Protein AF-A0A5R9AQL3-F1 (afdb_monomer)

Solvent-accessible surface area (backbone atoms only — not comparable to full-atom values): 7648 Å² total; per-residue (Å²): 126,89,60,62,64,60,49,48,30,64,49,62,71,49,54,71,70,57,49,51,52,51,54,52,50,54,51,48,53,53,38,52,72,68,20,62,39,74,51,92,80,66,82,86,56,95,85,63,90,56,64,41,73,41,62,67,42,30,52,50,52,72,67,32,62,68,58,50,52,51,51,49,52,48,46,52,51,33,50,50,52,41,49,56,56,46,71,68,41,84,74,66,64,52,58,68,53,41,49,50,48,46,52,50,30,52,51,43,39,63,61,73,46,39,64,58,54,50,48,56,37,44,78,69,60,52,55,87,75,72,78,130

Foldseek 3Di:
DVPLVVLLCVLQVHDPVVVVVVLLVLQLVLLQVLQWDQPPDDPCPPPDRPTDGPVQLSVLSSPDPVLSVVLVVLLVVLSVVLSVVQVPDVVHDDSVVSVVSNVVSSVCSCVVCVVVSVVVCVVVPSRVPDDD

Radius of gyration: 17.75 Å; Cα contacts (8 Å, |Δi|>4): 93; chains: 1; bounding box: 37×24×57 Å

Secondary structure (DSSP, 8-state):
-TTHHHHHHHHHT--HHHHHHHHHHHHHHHHHHTSEEE-TTS---TT---EEE-HHHHHHHHH-HHHHHHHHHHHHHHHHHHHHHHHH-SSPPPHHHHHHHHHHHHHHHHHHSHHHHHHHHHHTTS-S----

Nearest PDB structures (foldseek):
  2lig-assembly1_A  TM=2.243E-01  e=9.305E+00  Salmonella enterica subsp. enterica serovar Typhimurium

pLDDT: mean 78.84, std 12.94, range [44.41, 92.0]

Sequence (132 aa):
MHNKLDQIFRLLDCTADEMEEMVMRHYFDWCSGKCYTPATNKAIDCHALNLELNTQDLQSLMADRALFNYFLNQYLESMLDFLEDAVCMRPLPTTTEARLMYKNSINNVHRFYNTDLMTTARNKKINEHVKN

Structure (mmCIF, N/CA/C/O backbone):
data_AF-A0A5R9AQL3-F1
#
_entry.id   AF-A0A5R9AQL3-F1
#
loop_
_atom_site.group_PDB
_atom_site.id
_atom_site.type_symbol
_atom_site.label_atom_id
_atom_site.label_alt_id
_atom_site.label_comp_id
_atom_site.label_asym_id
_atom_site.label_entity_id
_atom_site.label_seq_id
_atom_site.pdbx_PDB_ins_code
_atom_site.Cartn_x
_atom_site.Cartn_y
_atom_site.Cartn_z
_atom_site.occupancy
_atom_site.B_iso_or_equiv
_atom_site.auth_seq_id
_atom_site.auth_comp_id
_atom_site.auth_asym_id
_atom_site.auth_atom_id
_atom_site.pdbx_PDB_model_num
ATOM 1 N N . MET A 1 1 ? -3.267 0.677 -21.878 1.00 46.12 1 MET A N 1
ATOM 2 C CA . MET A 1 1 ? -2.940 0.571 -20.434 1.00 46.12 1 MET A CA 1
ATOM 3 C C . MET A 1 1 ? -1.996 -0.590 -20.088 1.00 46.12 1 MET A C 1
ATOM 5 O O . MET A 1 1 ? -1.356 -0.510 -19.054 1.00 46.12 1 MET A O 1
ATOM 9 N N . HIS A 1 2 ? -1.823 -1.612 -20.941 1.00 49.94 2 HIS A N 1
ATOM 10 C CA . HIS A 1 2 ? -0.937 -2.778 -20.720 1.00 49.94 2 HIS A CA 1
ATOM 11 C C . HIS A 1 2 ? 0.589 -2.530 -20.868 1.00 49.94 2 HIS A C 1
ATOM 13 O O . HIS A 1 2 ? 1.324 -3.464 -21.120 1.00 49.94 2 HIS A O 1
ATOM 19 N N . ASN A 1 3 ? 1.099 -1.296 -20.754 1.00 68.38 3 ASN A N 1
ATOM 20 C CA . ASN A 1 3 ? 2.545 -1.030 -20.937 1.00 68.38 3 ASN A CA 1
ATOM 21 C C . ASN A 1 3 ? 3.248 -0.586 -19.638 1.00 68.38 3 ASN A C 1
ATOM 23 O O . ASN A 1 3 ? 4.430 -0.841 -19.458 1.00 68.38 3 ASN A O 1
ATOM 27 N N . LYS A 1 4 ? 2.532 0.045 -18.696 1.00 65.69 4 LYS A N 1
ATOM 28 C CA . LYS A 1 4 ? 3.147 0.561 -17.459 1.00 65.69 4 LYS A CA 1
ATOM 29 C C . LYS A 1 4 ? 3.428 -0.547 -16.428 1.00 65.69 4 LYS A C 1
ATOM 31 O O . LYS A 1 4 ? 4.512 -0.570 -15.866 1.00 65.69 4 LYS A O 1
ATOM 36 N N . LEU A 1 5 ? 2.506 -1.495 -16.233 1.00 66.56 5 LEU A N 1
ATOM 37 C CA . LEU A 1 5 ? 2.697 -2.626 -15.305 1.00 66.56 5 LEU A CA 1
ATOM 38 C C . LEU A 1 5 ? 3.861 -3.536 -15.721 1.00 66.56 5 LEU A C 1
ATOM 40 O O . LEU A 1 5 ? 4.716 -3.845 -14.901 1.00 66.56 5 LEU A O 1
ATOM 44 N N . ASP A 1 6 ? 3.969 -3.859 -17.009 1.00 73.88 6 ASP A N 1
ATOM 45 C CA . ASP A 1 6 ? 5.088 -4.651 -17.534 1.00 73.88 6 ASP A CA 1
ATOM 46 C C . ASP A 1 6 ? 6.443 -3.952 -17.344 1.00 73.88 6 ASP A C 1
ATOM 48 O O . ASP A 1 6 ? 7.462 -4.608 -17.133 1.00 73.88 6 ASP A O 1
ATOM 52 N N . GLN A 1 7 ? 6.474 -2.615 -17.394 1.00 75.19 7 GLN A N 1
ATOM 53 C CA . GLN A 1 7 ? 7.681 -1.844 -17.089 1.00 75.19 7 GLN A CA 1
ATOM 54 C C . GLN A 1 7 ? 8.037 -1.910 -15.602 1.00 75.19 7 GLN A C 1
ATOM 56 O O . GLN A 1 7 ? 9.217 -2.037 -15.290 1.00 75.19 7 GLN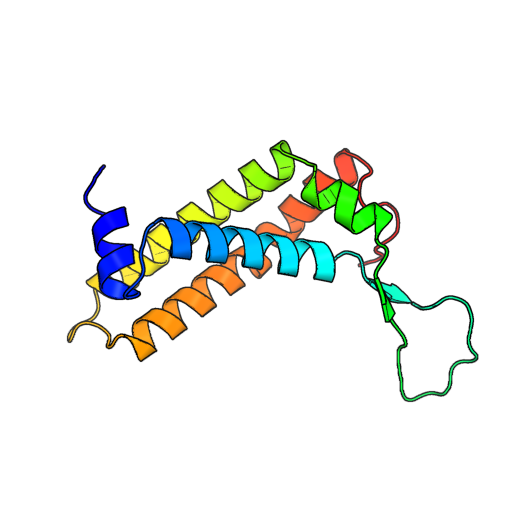 A O 1
ATOM 61 N N . ILE A 1 8 ? 7.049 -1.898 -14.699 1.00 72.88 8 ILE A N 1
ATOM 62 C CA . ILE A 1 8 ? 7.279 -2.101 -13.258 1.00 72.88 8 ILE A CA 1
ATOM 63 C C . ILE A 1 8 ? 7.912 -3.470 -13.025 1.00 72.88 8 ILE A C 1
ATOM 65 O O . ILE A 1 8 ? 8.955 -3.551 -12.383 1.00 72.88 8 ILE A O 1
ATOM 69 N N . PHE A 1 9 ? 7.317 -4.525 -13.585 1.00 81.06 9 PHE A N 1
ATOM 70 C CA . PHE A 1 9 ? 7.812 -5.896 -13.449 1.00 81.06 9 PHE A CA 1
ATOM 71 C C . PHE A 1 9 ? 9.251 -6.035 -13.944 1.00 81.06 9 PHE A C 1
ATO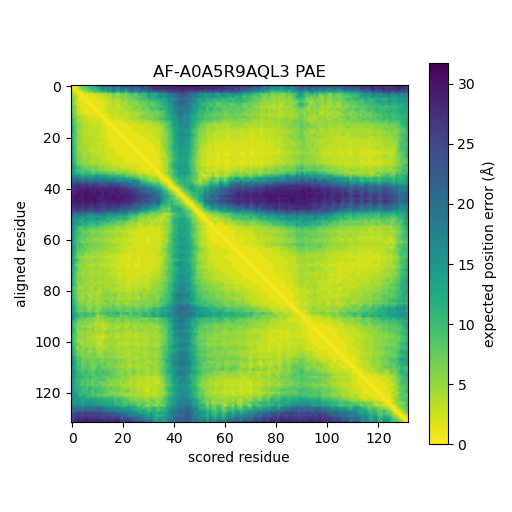M 73 O O . PHE A 1 9 ? 10.086 -6.635 -13.274 1.00 81.06 9 PHE A O 1
ATOM 80 N N . ARG A 1 10 ? 9.584 -5.402 -15.075 1.00 80.00 10 ARG A N 1
ATOM 81 C CA . ARG A 1 10 ? 10.954 -5.394 -15.611 1.00 80.00 10 ARG A CA 1
ATOM 82 C C . ARG A 1 10 ? 11.935 -4.580 -14.768 1.00 80.00 10 ARG A C 1
ATOM 84 O O . ARG A 1 10 ? 13.079 -4.993 -14.630 1.00 80.00 10 ARG A O 1
ATOM 91 N N . LEU A 1 11 ? 11.523 -3.425 -14.240 1.00 81.50 11 LEU A N 1
ATOM 92 C CA . LEU A 1 11 ? 12.391 -2.557 -13.432 1.00 81.50 11 LEU A CA 1
ATOM 93 C C . LEU A 1 11 ? 12.674 -3.152 -12.050 1.00 81.50 11 LEU A C 1
ATOM 95 O O . LEU A 1 11 ? 13.782 -3.017 -11.532 1.00 81.50 11 LEU A O 1
ATOM 99 N N . LEU A 1 12 ? 11.670 -3.796 -11.456 1.00 81.50 12 LEU A N 1
ATOM 100 C CA . LEU A 1 12 ? 11.773 -4.411 -10.135 1.00 81.50 12 LEU A CA 1
ATOM 101 C C . LEU A 1 12 ? 12.245 -5.861 -10.177 1.00 81.50 12 LEU A C 1
ATOM 103 O O . LEU A 1 12 ? 12.611 -6.385 -9.126 1.00 81.50 12 LEU A O 1
ATOM 107 N N . ASP A 1 13 ? 12.285 -6.464 -11.366 1.00 85.81 13 ASP A N 1
ATOM 108 C CA . ASP A 1 13 ? 12.585 -7.880 -11.573 1.00 85.81 13 ASP A CA 1
ATOM 109 C C . ASP A 1 13 ? 11.663 -8.757 -10.713 1.00 85.81 13 ASP A C 1
ATOM 111 O O . ASP A 1 13 ? 12.101 -9.443 -9.789 1.00 85.81 13 ASP A O 1
ATOM 115 N N . CYS A 1 14 ? 10.353 -8.621 -10.947 1.00 83.06 14 CYS A N 1
ATOM 116 C CA . CYS A 1 14 ? 9.315 -9.362 -10.235 1.00 83.06 14 CYS A CA 1
ATOM 117 C C . CYS A 1 14 ? 8.133 -9.736 -11.138 1.00 83.06 14 CYS A C 1
ATOM 119 O O . CYS A 1 14 ? 7.877 -9.124 -12.176 1.00 83.06 14 CYS A O 1
ATOM 121 N N . THR A 1 15 ? 7.402 -10.759 -10.719 1.00 87.75 15 THR A N 1
ATOM 122 C CA . THR A 1 15 ? 6.174 -11.265 -11.332 1.00 87.75 15 THR A CA 1
ATOM 123 C C . THR A 1 15 ? 4.931 -10.557 -10.782 1.00 87.75 15 THR A C 1
ATOM 125 O O . THR A 1 15 ? 4.988 -9.806 -9.806 1.00 87.75 15 THR A O 1
ATOM 128 N N . ALA A 1 16 ? 3.777 -10.807 -11.408 1.00 83.56 16 ALA A N 1
ATOM 129 C CA . ALA A 1 16 ? 2.495 -10.293 -10.928 1.00 83.56 16 ALA A CA 1
ATOM 130 C C . ALA A 1 16 ? 2.140 -10.830 -9.528 1.00 83.56 16 ALA A C 1
ATOM 132 O O . ALA A 1 16 ? 1.726 -10.047 -8.676 1.00 83.56 16 ALA A O 1
ATOM 133 N N . ASP A 1 17 ? 2.369 -12.122 -9.278 1.00 87.69 17 ASP A N 1
ATOM 134 C CA . ASP A 1 17 ? 2.094 -12.760 -7.984 1.00 87.69 17 ASP A CA 1
ATOM 135 C C . ASP A 1 17 ? 2.994 -12.183 -6.880 1.00 87.69 17 ASP A C 1
ATOM 137 O O . ASP A 1 17 ? 2.527 -11.852 -5.791 1.00 87.69 17 ASP A O 1
ATOM 141 N N . GLU A 1 18 ? 4.282 -11.975 -7.175 1.00 88.31 18 GLU A N 1
ATOM 142 C CA . GLU A 1 18 ? 5.218 -11.339 -6.237 1.00 88.31 18 GLU A CA 1
ATOM 143 C C . GLU A 1 18 ? 4.828 -9.887 -5.936 1.00 88.31 18 GLU A C 1
ATOM 145 O O . GLU A 1 18 ? 4.961 -9.429 -4.801 1.00 88.31 18 GLU A O 1
ATOM 150 N N . MET A 1 19 ? 4.317 -9.155 -6.930 1.00 84.88 19 MET A N 1
ATOM 151 C CA . MET A 1 19 ? 3.803 -7.803 -6.716 1.00 84.88 19 MET A CA 1
ATOM 152 C C . MET A 1 19 ? 2.568 -7.809 -5.811 1.00 84.88 19 MET A C 1
ATOM 154 O O . MET A 1 19 ? 2.473 -6.977 -4.909 1.00 84.88 19 MET A O 1
ATOM 158 N N . GLU A 1 20 ? 1.632 -8.735 -6.023 1.00 87.56 20 GLU A N 1
ATOM 159 C CA . GLU A 1 20 ? 0.461 -8.880 -5.156 1.00 87.56 20 GLU A CA 1
ATOM 160 C C . GLU A 1 20 ? 0.882 -9.176 -3.711 1.00 87.56 20 GLU A C 1
ATOM 162 O O . GLU A 1 20 ? 0.414 -8.514 -2.779 1.00 87.56 20 GLU A O 1
ATOM 167 N N . GLU A 1 21 ? 1.832 -10.094 -3.518 1.00 90.31 21 GLU A N 1
ATOM 168 C CA . GLU A 1 21 ? 2.378 -10.404 -2.198 1.00 90.31 21 GLU A CA 1
ATOM 169 C C . GLU A 1 21 ? 3.026 -9.172 -1.544 1.00 90.31 21 GLU A C 1
ATOM 171 O O . GLU A 1 21 ? 2.816 -8.907 -0.357 1.00 90.31 21 GLU A O 1
ATOM 176 N N . MET A 1 22 ? 3.778 -8.380 -2.313 1.00 87.81 22 MET A N 1
ATOM 177 C CA . MET A 1 22 ? 4.401 -7.147 -1.828 1.00 87.81 22 MET A CA 1
ATOM 178 C C . MET A 1 22 ? 3.364 -6.111 -1.385 1.00 87.81 22 MET A C 1
ATOM 180 O O . MET A 1 22 ? 3.484 -5.564 -0.286 1.00 87.81 22 MET A O 1
ATOM 184 N N . VAL A 1 23 ? 2.325 -5.871 -2.190 1.00 89.69 23 VAL A N 1
ATOM 185 C CA . VAL A 1 23 ? 1.225 -4.951 -1.851 1.00 89.69 23 VAL A CA 1
ATOM 186 C C . VAL A 1 23 ? 0.549 -5.387 -0.552 1.00 89.69 23 VAL A C 1
ATOM 188 O O . VAL A 1 23 ? 0.357 -4.574 0.355 1.00 89.69 23 VAL A O 1
ATOM 191 N N . MET A 1 24 ? 0.226 -6.678 -0.436 1.00 91.44 24 MET A N 1
ATOM 192 C CA . MET A 1 24 ? -0.416 -7.238 0.753 1.00 91.44 24 MET A CA 1
ATOM 193 C C . MET A 1 24 ? 0.472 -7.132 1.992 1.00 91.44 24 MET A C 1
ATOM 195 O O . MET A 1 24 ? -0.015 -6.788 3.070 1.00 91.44 24 MET A O 1
ATOM 199 N N . ARG A 1 25 ? 1.780 -7.364 1.848 1.00 91.56 25 ARG A N 1
ATOM 200 C CA . ARG A 1 25 ? 2.746 -7.205 2.940 1.00 91.56 25 ARG A CA 1
ATOM 201 C C . ARG A 1 25 ? 2.824 -5.757 3.413 1.00 91.56 25 ARG A C 1
ATOM 203 O O . ARG A 1 25 ? 2.774 -5.512 4.611 1.00 91.56 25 ARG A O 1
ATOM 210 N N . HIS A 1 26 ? 2.864 -4.796 2.493 1.00 90.31 26 HIS A N 1
ATOM 211 C CA . HIS A 1 26 ? 2.856 -3.376 2.846 1.00 90.31 26 HIS A CA 1
ATOM 212 C C . HIS A 1 26 ? 1.559 -2.957 3.544 1.00 90.31 26 HIS A C 1
ATOM 214 O O . HIS A 1 26 ? 1.607 -2.216 4.528 1.00 90.31 26 HIS A O 1
ATOM 220 N N . TYR A 1 27 ? 0.414 -3.477 3.097 1.00 92.00 27 TYR A N 1
ATOM 221 C CA . TYR A 1 27 ? -0.857 -3.240 3.775 1.00 92.00 27 TYR A CA 1
ATOM 222 C C . TYR A 1 27 ? -0.870 -3.823 5.194 1.00 92.00 27 TYR A C 1
ATOM 224 O O . TYR A 1 27 ? -1.285 -3.148 6.139 1.00 92.00 27 TYR A O 1
ATOM 232 N N . PHE A 1 28 ? -0.361 -5.045 5.366 1.00 91.12 28 PHE A N 1
ATOM 233 C CA . PHE A 1 28 ? -0.228 -5.684 6.673 1.00 91.12 28 PHE A CA 1
ATOM 234 C C . PHE A 1 28 ? 0.708 -4.908 7.609 1.00 91.12 28 PHE A C 1
ATOM 236 O O . PHE A 1 28 ? 0.370 -4.675 8.771 1.00 91.12 28 PHE A O 1
ATOM 243 N N . ASP A 1 29 ? 1.864 -4.467 7.114 1.00 88.81 29 ASP A N 1
ATOM 244 C CA . ASP A 1 29 ? 2.826 -3.672 7.882 1.00 88.81 29 ASP A CA 1
ATOM 245 C C . ASP A 1 29 ? 2.205 -2.345 8.333 1.00 88.81 29 ASP A C 1
ATOM 247 O O . ASP A 1 29 ? 2.359 -1.935 9.486 1.00 88.81 29 ASP A O 1
ATOM 251 N N . TRP A 1 30 ? 1.440 -1.692 7.450 1.00 87.81 30 TRP A N 1
ATOM 25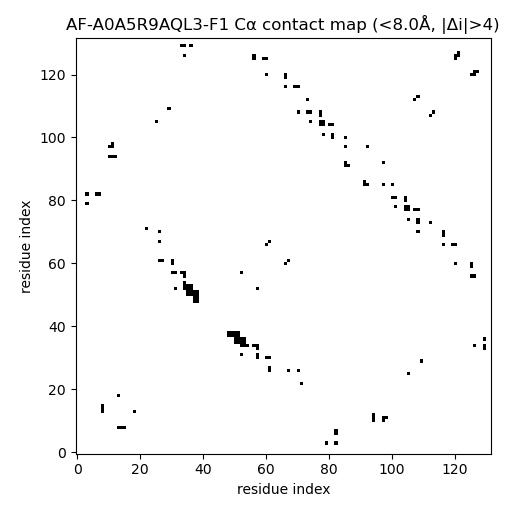2 C CA . TRP A 1 30 ? 0.694 -0.495 7.816 1.00 87.81 30 TRP A CA 1
ATOM 253 C C . TRP A 1 30 ? -0.345 -0.800 8.901 1.00 87.81 30 TRP A C 1
ATOM 255 O O . TRP A 1 30 ? -0.332 -0.136 9.937 1.00 87.81 30 TRP A O 1
ATOM 265 N N . CYS A 1 31 ? -1.192 -1.821 8.715 1.00 88.12 31 CYS A N 1
ATOM 266 C CA . CYS A 1 31 ? -2.229 -2.190 9.684 1.00 88.12 31 CYS A CA 1
ATOM 267 C C . CYS A 1 31 ? -1.627 -2.538 11.051 1.00 88.12 31 CYS A C 1
ATOM 269 O O . CYS A 1 31 ? -2.051 -1.998 12.070 1.00 88.12 31 CYS A O 1
ATOM 271 N N . SER A 1 32 ? -0.602 -3.392 11.081 1.00 85.81 32 SER A N 1
ATOM 272 C CA . SER A 1 32 ? 0.064 -3.811 12.318 1.00 85.81 32 SER A CA 1
ATOM 273 C C . SER A 1 32 ? 0.695 -2.628 13.052 1.00 85.81 32 SER A C 1
ATOM 275 O O . SER A 1 32 ? 0.501 -2.487 14.258 1.00 85.81 32 SER A O 1
ATOM 277 N N . GLY A 1 33 ? 1.332 -1.702 12.327 1.00 83.56 33 GLY A N 1
ATOM 278 C CA . GLY A 1 33 ? 1.859 -0.452 12.874 1.00 83.56 33 GLY A CA 1
ATOM 279 C C . GLY A 1 33 ? 0.808 0.446 13.539 1.00 83.56 33 GLY A C 1
ATOM 280 O O . GLY A 1 33 ? 1.169 1.296 14.353 1.00 83.56 33 GLY A O 1
ATOM 281 N N . LYS A 1 34 ? -0.485 0.267 13.231 1.00 81.69 34 LYS A N 1
ATOM 282 C CA . LYS A 1 34 ? -1.607 1.005 13.841 1.00 81.69 34 LYS A CA 1
ATOM 283 C C . LYS A 1 34 ? -2.325 0.239 14.947 1.00 81.69 34 LYS A C 1
ATOM 285 O O . LYS A 1 34 ? -3.290 0.765 15.486 1.00 81.69 34 LYS A O 1
ATOM 290 N N . CYS A 1 35 ? -1.884 -0.963 15.290 1.00 79.69 35 CYS A N 1
ATOM 291 C CA . CYS A 1 35 ? -2.541 -1.799 16.296 1.00 79.69 35 CYS A CA 1
ATOM 292 C C . CYS A 1 35 ? -1.671 -2.032 17.533 1.00 79.69 35 CYS A C 1
ATOM 294 O O . CYS A 1 35 ? -2.022 -2.851 18.375 1.00 79.69 35 CYS A O 1
ATOM 296 N N . TYR A 1 36 ? -0.542 -1.333 17.663 1.00 75.81 36 TYR A N 1
ATOM 297 C CA . TYR A 1 36 ? 0.279 -1.410 18.865 1.00 75.81 36 TYR A CA 1
ATOM 298 C C . TYR A 1 36 ? -0.308 -0.552 19.982 1.00 75.81 36 TYR A C 1
ATOM 300 O O . TYR A 1 36 ? -0.472 0.660 19.840 1.00 75.81 36 TYR A O 1
ATOM 308 N N . THR A 1 37 ? -0.569 -1.187 21.120 1.00 65.31 37 THR A N 1
ATOM 309 C CA . THR A 1 37 ? -0.983 -0.523 22.358 1.00 65.31 37 THR A CA 1
ATOM 310 C C . THR A 1 37 ? 0.072 -0.731 23.445 1.00 65.31 37 THR A C 1
ATOM 312 O O . THR A 1 37 ? 0.721 -1.780 23.460 1.00 65.31 37 THR A O 1
ATOM 315 N N . PRO A 1 38 ? 0.266 0.225 24.374 1.00 60.59 38 PRO A N 1
ATOM 316 C CA . PRO A 1 38 ? 1.089 -0.008 25.557 1.00 60.59 38 PRO A CA 1
ATOM 317 C C . PRO A 1 38 ? 0.553 -1.217 26.327 1.00 60.59 38 PRO A C 1
ATOM 319 O O . PRO A 1 38 ? -0.636 -1.250 26.641 1.00 60.59 38 PRO A O 1
ATOM 322 N N . ALA A 1 39 ? 1.410 -2.190 26.644 1.00 59.16 39 ALA A N 1
ATOM 323 C CA . ALA A 1 39 ? 1.032 -3.318 27.486 1.00 59.16 39 ALA A CA 1
ATOM 324 C C . ALA A 1 39 ? 0.578 -2.770 28.846 1.00 59.16 39 ALA A C 1
ATOM 326 O O . ALA A 1 39 ? 1.385 -2.274 29.634 1.00 59.16 39 ALA A O 1
ATOM 327 N N . THR A 1 40 ? -0.723 -2.816 29.131 1.00 55.84 40 THR A N 1
ATOM 328 C CA . THR A 1 40 ? -1.341 -2.117 30.269 1.00 55.84 40 THR A CA 1
ATOM 329 C C . THR A 1 40 ? -0.960 -2.673 31.646 1.00 55.84 40 THR A C 1
ATOM 331 O O . THR A 1 40 ? -1.567 -2.272 32.631 1.00 55.84 40 THR A O 1
ATOM 334 N N . ASN A 1 41 ? 0.010 -3.590 31.767 1.00 48.66 41 ASN A N 1
ATOM 335 C CA . ASN A 1 41 ? 0.122 -4.412 32.974 1.00 48.66 41 ASN A CA 1
ATOM 336 C C . ASN A 1 41 ? 1.519 -4.825 33.458 1.00 48.66 41 ASN A C 1
ATOM 338 O O . ASN A 1 41 ? 1.623 -5.823 34.170 1.00 48.66 41 ASN A O 1
ATOM 342 N N . LYS A 1 42 ? 2.594 -4.076 33.182 1.00 47.03 42 LYS A N 1
ATOM 343 C CA . LYS A 1 42 ? 3.844 -4.236 33.955 1.00 47.03 42 LYS A CA 1
ATOM 344 C C . LYS A 1 42 ? 4.467 -2.882 34.261 1.00 47.03 42 LYS A C 1
ATOM 346 O O . LYS A 1 42 ? 4.532 -2.023 33.390 1.00 47.03 42 LYS A O 1
ATOM 351 N N . ALA A 1 43 ? 4.851 -2.710 35.526 1.00 46.19 43 ALA A N 1
ATOM 352 C CA . ALA A 1 43 ? 5.498 -1.524 36.068 1.00 46.19 43 ALA A CA 1
ATOM 353 C C . ALA A 1 43 ? 6.516 -0.948 35.077 1.00 46.19 43 ALA A C 1
ATOM 355 O O . ALA A 1 43 ? 7.282 -1.694 34.469 1.00 46.19 43 ALA A O 1
ATOM 356 N N . ILE A 1 44 ? 6.464 0.373 34.915 1.00 48.31 44 ILE A N 1
ATOM 357 C CA . ILE A 1 44 ? 7.321 1.162 34.035 1.00 48.31 44 ILE A CA 1
ATOM 358 C C . ILE A 1 44 ? 8.763 0.994 34.518 1.00 48.31 44 ILE A C 1
ATOM 360 O O . ILE A 1 44 ? 9.241 1.755 35.356 1.00 48.31 44 ILE A O 1
ATOM 364 N N . ASP A 1 45 ? 9.438 -0.029 34.006 1.00 46.06 45 ASP A N 1
ATOM 365 C CA . ASP A 1 45 ? 10.888 -0.078 33.971 1.00 46.06 45 ASP A CA 1
ATOM 366 C C . ASP A 1 45 ? 11.293 0.806 32.789 1.00 46.06 45 ASP A C 1
ATOM 368 O O . ASP A 1 45 ? 10.899 0.581 31.641 1.00 46.06 45 ASP A O 1
ATOM 372 N N . CYS A 1 46 ? 11.982 1.898 33.096 1.00 47.59 46 CYS A N 1
ATOM 373 C CA . CYS A 1 46 ? 12.113 3.124 32.304 1.00 47.59 46 CYS A CA 1
ATOM 374 C C . CYS A 1 46 ? 12.851 3.000 30.952 1.00 47.59 46 CYS A C 1
ATOM 376 O O . CYS A 1 46 ? 13.200 4.019 30.353 1.00 47.59 46 CYS A O 1
ATOM 378 N N . HIS A 1 47 ? 13.054 1.788 30.429 1.00 50.91 47 HIS A N 1
ATOM 379 C CA . HIS A 1 47 ? 13.861 1.545 29.231 1.00 50.91 47 HIS A CA 1
ATOM 380 C C . HIS A 1 47 ? 13.244 0.609 28.177 1.00 50.91 47 HIS A C 1
ATOM 382 O O . HIS A 1 47 ? 13.836 0.462 27.109 1.00 50.91 47 HIS A O 1
ATOM 388 N N . ALA A 1 48 ? 12.052 0.038 28.391 1.00 49.62 48 ALA A N 1
ATOM 389 C CA . ALA A 1 48 ? 11.381 -0.771 27.368 1.00 49.62 48 ALA A CA 1
ATOM 390 C C . ALA A 1 48 ? 9.865 -0.526 27.347 1.00 49.62 48 ALA A C 1
ATOM 392 O O . ALA A 1 48 ? 9.125 -0.994 28.212 1.00 49.62 48 ALA A O 1
ATOM 393 N N . LEU A 1 49 ? 9.388 0.193 26.326 1.00 57.12 49 LEU A N 1
ATOM 394 C CA . LEU A 1 49 ? 7.970 0.209 25.968 1.00 57.12 49 LEU A CA 1
ATOM 395 C C . LEU A 1 49 ? 7.602 -1.191 25.460 1.00 57.12 49 LEU A C 1
ATOM 397 O O . LEU A 1 49 ? 7.817 -1.509 24.293 1.00 57.12 49 LEU A O 1
ATOM 401 N N . ASN A 1 50 ? 7.071 -2.037 26.341 1.00 60.84 50 ASN A N 1
ATOM 402 C CA . ASN A 1 50 ? 6.423 -3.275 25.923 1.00 60.84 50 ASN A CA 1
ATOM 403 C C . ASN A 1 50 ? 5.132 -2.892 25.194 1.00 60.84 50 ASN A C 1
ATOM 405 O O . ASN A 1 50 ? 4.159 -2.466 25.818 1.00 60.84 50 ASN A O 1
ATOM 409 N N . LEU A 1 51 ? 5.159 -2.974 23.867 1.00 66.94 51 LEU A N 1
ATOM 410 C CA . LEU A 1 51 ? 3.993 -2.782 23.017 1.00 66.94 51 LEU A CA 1
ATOM 411 C C . LEU A 1 51 ? 3.407 -4.152 22.691 1.00 66.94 51 LEU A C 1
ATOM 413 O O . LEU A 1 51 ? 4.122 -5.048 22.246 1.00 66.94 51 LEU A O 1
ATOM 417 N N . GLU A 1 52 ? 2.106 -4.303 22.900 1.00 71.94 52 GLU A N 1
ATOM 418 C CA . GLU A 1 52 ? 1.362 -5.490 22.492 1.00 71.94 52 GLU A CA 1
ATOM 419 C C . GLU A 1 52 ? 0.516 -5.155 21.264 1.00 71.94 52 GLU A C 1
ATOM 421 O O . GLU A 1 52 ? -0.067 -4.071 21.163 1.00 71.94 52 GLU A O 1
ATOM 426 N N . LEU A 1 53 ? 0.486 -6.083 20.309 1.00 74.25 53 LEU A N 1
ATOM 427 C CA . LEU A 1 53 ? -0.325 -5.976 19.105 1.00 74.25 53 LEU A CA 1
ATOM 428 C C . LEU A 1 53 ? -1.772 -6.358 19.438 1.00 74.25 53 LEU A C 1
ATOM 430 O O . LEU A 1 53 ? -2.044 -7.510 19.777 1.00 74.25 53 LEU A O 1
ATOM 434 N N . ASN A 1 54 ? -2.705 -5.419 19.295 1.00 81.81 54 ASN A N 1
ATOM 435 C CA . ASN A 1 54 ? -4.130 -5.704 19.384 1.00 81.81 54 ASN A CA 1
ATOM 436 C C . ASN A 1 54 ? -4.580 -6.474 18.132 1.00 81.81 54 ASN A C 1
ATOM 438 O O . ASN A 1 54 ? -4.795 -5.908 17.057 1.00 81.81 54 ASN A O 1
ATOM 442 N N . THR A 1 55 ? -4.715 -7.791 18.274 1.00 80.94 55 THR A N 1
ATOM 443 C CA . THR A 1 55 ? -5.071 -8.697 17.176 1.00 80.94 55 THR A CA 1
ATOM 444 C C . THR A 1 55 ? -6.482 -8.466 16.644 1.00 80.94 55 THR A C 1
ATOM 446 O O . THR A 1 55 ? -6.711 -8.683 15.456 1.00 80.94 55 THR A O 1
ATOM 449 N N . GLN A 1 56 ? -7.412 -7.987 17.475 1.00 82.94 56 GLN A N 1
ATOM 450 C CA . GLN A 1 56 ? -8.782 -7.693 17.054 1.00 82.94 56 GLN A CA 1
ATOM 451 C C . GLN A 1 56 ? -8.838 -6.454 16.151 1.00 82.94 56 GLN A C 1
ATOM 453 O O . GLN A 1 56 ? -9.497 -6.482 15.107 1.00 82.94 56 GLN A O 1
ATOM 458 N N . ASP A 1 57 ? -8.106 -5.396 16.505 1.00 81.88 57 ASP A N 1
ATOM 459 C CA . ASP A 1 57 ? -8.012 -4.188 15.675 1.00 81.88 57 ASP A CA 1
ATOM 460 C C . ASP A 1 57 ? -7.301 -4.502 14.355 1.00 81.88 57 ASP A C 1
ATOM 462 O O . ASP A 1 57 ? -7.749 -4.074 13.290 1.00 81.88 57 ASP A O 1
ATOM 466 N N . LEU A 1 58 ? -6.242 -5.322 14.400 1.00 86.75 58 LEU A N 1
ATOM 467 C CA . LEU A 1 58 ? -5.519 -5.749 13.203 1.00 86.75 58 LEU A CA 1
ATOM 468 C C . LEU A 1 58 ? -6.426 -6.530 12.250 1.00 86.75 58 LEU A C 1
ATOM 470 O O . LEU A 1 58 ? -6.465 -6.231 11.058 1.00 86.75 58 LEU A O 1
ATOM 474 N N . GLN A 1 59 ? -7.177 -7.508 12.763 1.00 87.00 59 GLN A N 1
ATOM 475 C CA . GLN A 1 59 ? -8.140 -8.265 11.960 1.00 87.00 59 GLN A CA 1
ATOM 476 C C . GLN A 1 59 ? -9.210 -7.351 11.357 1.00 87.00 59 GLN A C 1
ATOM 478 O O . GLN A 1 59 ? -9.566 -7.516 10.192 1.00 87.00 59 GLN A O 1
ATOM 483 N N . SER A 1 60 ? -9.682 -6.363 12.119 1.00 87.56 60 SER A N 1
ATOM 484 C CA . SER A 1 60 ? -10.710 -5.422 11.668 1.00 87.56 60 SER A CA 1
ATOM 485 C C . SER A 1 60 ? -10.202 -4.487 10.564 1.00 87.56 60 SER A C 1
ATOM 487 O O . SER A 1 60 ? -10.906 -4.280 9.577 1.00 87.56 60 SER A O 1
ATOM 489 N N . LEU A 1 61 ? -8.970 -3.972 10.673 1.00 88.31 61 LEU A N 1
ATOM 490 C CA . LEU A 1 61 ? -8.326 -3.200 9.603 1.00 88.31 61 LEU A CA 1
ATOM 491 C C . LEU A 1 61 ? -8.097 -4.064 8.356 1.00 88.31 61 LEU A C 1
ATOM 493 O O . LEU A 1 61 ? -8.467 -3.669 7.251 1.00 88.31 61 LEU A O 1
ATOM 497 N N . MET A 1 62 ? -7.541 -5.265 8.530 1.00 89.81 62 MET A N 1
ATOM 498 C CA . MET A 1 62 ? -7.247 -6.185 7.427 1.00 89.81 62 MET A CA 1
ATOM 499 C C . MET A 1 62 ? -8.506 -6.619 6.664 1.00 89.81 62 MET A C 1
ATOM 501 O O . MET A 1 62 ? -8.458 -6.791 5.449 1.00 89.81 62 MET A O 1
ATOM 505 N N . ALA A 1 63 ? -9.635 -6.779 7.360 1.00 90.00 63 ALA A N 1
ATOM 506 C CA . ALA A 1 63 ? -10.905 -7.186 6.763 1.00 90.00 63 ALA A CA 1
ATOM 507 C C . ALA A 1 63 ? -11.676 -6.033 6.088 1.00 90.00 63 ALA A C 1
ATOM 509 O O . ALA A 1 63 ? -12.640 -6.288 5.357 1.00 90.00 63 ALA A O 1
ATOM 510 N N . ASP A 1 64 ? -11.292 -4.768 6.300 1.00 90.50 64 ASP A N 1
ATOM 511 C CA . ASP A 1 64 ? -12.003 -3.636 5.706 1.00 90.50 64 ASP A CA 1
ATOM 512 C C . ASP A 1 64 ? -11.628 -3.435 4.232 1.00 90.50 64 ASP A C 1
ATOM 514 O O . ASP A 1 64 ? -10.636 -2.799 3.871 1.00 90.50 64 ASP A O 1
ATOM 518 N N . ARG A 1 65 ? -12.507 -3.922 3.352 1.00 89.94 65 ARG A N 1
ATOM 519 C CA . ARG A 1 65 ? -12.338 -3.818 1.899 1.00 89.94 65 ARG A CA 1
ATOM 520 C C . ARG A 1 65 ? -12.277 -2.380 1.383 1.00 89.94 65 ARG A C 1
ATOM 522 O O . ARG A 1 65 ? -11.579 -2.115 0.411 1.00 89.94 65 ARG A O 1
ATOM 529 N N . ALA A 1 66 ? -13.030 -1.453 1.969 1.00 87.44 66 ALA A N 1
ATOM 530 C CA . ALA A 1 66 ? -13.042 -0.072 1.486 1.00 87.44 66 ALA A CA 1
ATOM 531 C C . ALA A 1 66 ? -11.756 0.667 1.884 1.00 87.44 66 ALA A C 1
ATOM 533 O O . ALA A 1 66 ? -11.249 1.460 1.094 1.00 87.44 66 ALA A O 1
ATOM 534 N N . LEU A 1 67 ? -11.213 0.369 3.065 1.00 88.94 67 LEU A N 1
ATOM 535 C CA . LEU A 1 67 ? -9.918 0.863 3.515 1.00 88.94 67 LEU A CA 1
ATOM 536 C C . LEU A 1 67 ? -8.787 0.287 2.657 1.00 88.94 67 LEU A C 1
ATOM 538 O O . LEU A 1 67 ? -7.956 1.049 2.168 1.00 88.94 67 LEU A O 1
ATOM 542 N N . PHE A 1 68 ? -8.815 -1.023 2.389 1.00 91.12 68 PHE A N 1
ATOM 543 C CA . PHE A 1 68 ? -7.864 -1.662 1.482 1.00 91.12 68 PHE A CA 1
ATOM 544 C C . PHE A 1 68 ? -7.919 -1.065 0.072 1.00 91.12 68 PHE A C 1
ATOM 546 O O . PHE A 1 68 ? -6.885 -0.729 -0.491 1.00 91.12 68 PHE A O 1
ATOM 553 N N . ASN A 1 69 ? -9.115 -0.859 -0.490 1.00 89.44 69 ASN A N 1
ATOM 554 C CA . ASN A 1 69 ? -9.258 -0.248 -1.814 1.00 89.44 69 ASN A CA 1
ATOM 555 C C . ASN A 1 69 ? -8.696 1.180 -1.854 1.00 89.44 69 ASN A C 1
ATOM 557 O O . ASN A 1 69 ? -8.081 1.567 -2.845 1.00 89.44 69 ASN A O 1
ATOM 561 N N . TYR A 1 70 ? -8.900 1.967 -0.793 1.00 87.56 70 TYR A N 1
ATOM 562 C CA . TYR A 1 70 ? -8.302 3.296 -0.705 1.00 87.56 70 TYR A CA 1
ATOM 563 C C . TYR A 1 70 ? -6.773 3.199 -0.668 1.00 87.56 70 TYR A C 1
ATOM 565 O O . TYR A 1 70 ? -6.114 3.857 -1.468 1.00 87.56 70 TYR A O 1
ATOM 573 N N . PHE A 1 71 ? -6.213 2.346 0.199 1.00 90.69 71 PHE A N 1
ATOM 574 C CA . PHE A 1 71 ? -4.771 2.095 0.258 1.00 90.69 71 PHE A CA 1
ATOM 575 C C . PHE A 1 71 ? -4.215 1.683 -1.108 1.00 90.69 71 PHE A C 1
ATOM 577 O O . PHE A 1 71 ? -3.234 2.259 -1.568 1.00 90.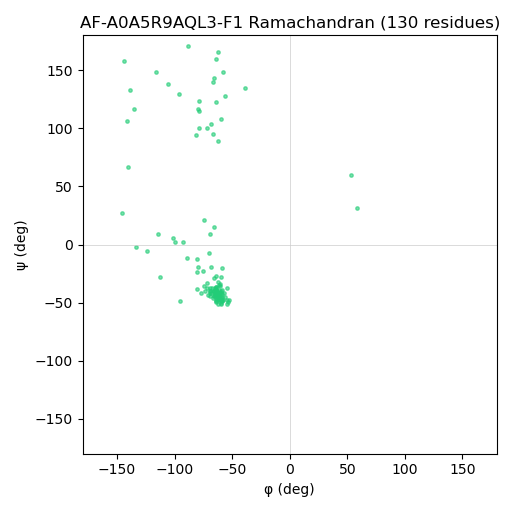69 71 PHE A O 1
ATOM 584 N N . LEU A 1 72 ? -4.873 0.737 -1.779 1.00 90.38 72 LEU A N 1
ATOM 585 C CA . LEU A 1 72 ? -4.466 0.230 -3.082 1.00 90.38 72 LEU A CA 1
ATOM 586 C C . LEU A 1 72 ? -4.444 1.336 -4.141 1.00 90.38 72 LEU A C 1
ATOM 588 O O . LEU A 1 72 ? -3.498 1.409 -4.917 1.00 90.38 72 LEU A O 1
ATOM 592 N N . ASN A 1 73 ? -5.439 2.225 -4.161 1.00 87.62 73 ASN A N 1
ATOM 593 C CA . ASN A 1 73 ? -5.443 3.352 -5.094 1.00 87.62 73 ASN A CA 1
ATOM 594 C C . ASN A 1 73 ? -4.243 4.281 -4.860 1.00 87.62 73 ASN A C 1
ATOM 596 O O . ASN A 1 73 ? -3.533 4.597 -5.810 1.00 87.62 73 ASN A O 1
ATOM 600 N N . GLN A 1 74 ? -3.966 4.645 -3.604 1.00 88.12 74 GLN A N 1
ATOM 601 C CA . GLN A 1 74 ? -2.819 5.501 -3.267 1.00 88.12 74 GLN A CA 1
ATOM 602 C C . GLN A 1 74 ? -1.479 4.829 -3.567 1.00 88.12 74 GLN A C 1
ATOM 604 O O . GLN A 1 74 ? -0.533 5.456 -4.044 1.00 88.12 74 GLN A O 1
ATOM 609 N N . TYR A 1 75 ? -1.409 3.522 -3.325 1.00 88.44 75 TYR A N 1
ATOM 610 C CA . TYR A 1 75 ? -0.267 2.703 -3.684 1.00 88.44 75 TYR A CA 1
ATOM 611 C C . TYR A 1 75 ? -0.010 2.744 -5.192 1.00 88.44 75 TYR A C 1
ATOM 613 O O . TYR A 1 75 ? 1.113 2.992 -5.622 1.00 88.44 75 TYR A O 1
ATOM 621 N N . LEU A 1 76 ? -1.051 2.540 -6.003 1.00 84.94 76 LEU A N 1
ATOM 622 C CA . LEU A 1 76 ? -0.943 2.572 -7.459 1.00 84.94 76 LEU A CA 1
ATOM 623 C C . LEU A 1 76 ? -0.542 3.956 -7.981 1.00 84.94 76 LEU A C 1
ATOM 625 O O . LEU A 1 76 ? 0.264 4.025 -8.905 1.00 84.94 76 LEU A O 1
ATOM 629 N N . GLU A 1 77 ? -1.043 5.040 -7.385 1.00 85.38 77 GLU A N 1
ATOM 630 C CA . GLU A 1 77 ? -0.606 6.405 -7.713 1.00 85.38 77 GLU A CA 1
ATOM 631 C C . GLU A 1 77 ? 0.897 6.584 -7.452 1.00 85.38 77 GLU A C 1
ATOM 633 O O . GLU A 1 77 ? 1.644 6.931 -8.364 1.00 85.38 77 GLU A O 1
ATOM 638 N N . SER A 1 78 ? 1.382 6.205 -6.266 1.00 86.62 78 SER A N 1
ATOM 639 C CA . SER A 1 78 ? 2.816 6.295 -5.936 1.00 86.62 78 SER A CA 1
ATOM 640 C C . SER A 1 78 ? 3.701 5.390 -6.806 1.00 86.62 78 SER A C 1
ATOM 642 O O . SER A 1 78 ? 4.878 5.684 -7.033 1.00 86.62 78 SER A O 1
ATOM 644 N N . MET A 1 79 ? 3.150 4.284 -7.315 1.00 83.81 79 MET A N 1
ATOM 645 C CA . MET A 1 79 ? 3.827 3.415 -8.282 1.00 83.81 79 MET A CA 1
ATOM 646 C C . MET A 1 79 ? 3.947 4.046 -9.669 1.00 83.81 79 MET A C 1
ATOM 648 O O . MET A 1 79 ? 4.926 3.785 -10.373 1.00 83.81 79 MET A O 1
ATOM 652 N N . LEU A 1 80 ? 2.973 4.860 -10.078 1.00 82.44 80 LEU A N 1
ATOM 653 C CA . LEU A 1 80 ? 3.058 5.621 -11.322 1.00 82.44 80 LEU A CA 1
ATOM 654 C C . LEU A 1 80 ? 4.122 6.715 -11.219 1.00 82.44 80 LEU A C 1
ATOM 656 O O . LEU A 1 80 ? 4.918 6.837 -12.145 1.00 82.44 80 LEU A O 1
ATOM 660 N N . ASP A 1 81 ? 4.197 7.416 -10.088 1.00 84.31 81 ASP A N 1
ATOM 661 C CA . ASP A 1 81 ? 5.243 8.418 -9.843 1.00 84.31 81 ASP A CA 1
ATOM 662 C C . ASP A 1 81 ? 6.640 7.779 -9.872 1.00 84.31 81 ASP A C 1
ATOM 664 O O . ASP A 1 81 ? 7.536 8.253 -10.568 1.00 84.31 81 ASP A O 1
ATOM 668 N N . PHE A 1 82 ? 6.807 6.627 -9.203 1.00 88.19 82 PHE A N 1
ATOM 669 C CA . PHE A 1 82 ? 8.042 5.835 -9.267 1.00 88.19 82 PHE A CA 1
ATOM 670 C C . PHE A 1 82 ? 8.455 5.526 -10.710 1.00 88.19 82 PHE A C 1
ATOM 672 O O . PHE A 1 82 ? 9.625 5.676 -11.068 1.00 88.19 82 PHE A O 1
ATOM 679 N N . LEU A 1 83 ? 7.506 5.065 -11.530 1.00 83.06 83 LEU A N 1
ATOM 680 C CA . LEU A 1 83 ? 7.773 4.761 -12.929 1.00 83.06 83 LEU A CA 1
ATOM 681 C C . LEU A 1 83 ? 8.232 5.998 -13.689 1.00 83.06 83 LEU A C 1
ATOM 683 O O . LEU A 1 83 ? 9.189 5.907 -14.453 1.00 83.06 83 LEU A O 1
ATOM 687 N N . GLU A 1 84 ? 7.544 7.122 -13.506 1.00 83.88 84 GLU A N 1
ATOM 688 C CA . GLU A 1 84 ? 7.850 8.378 -14.189 1.00 83.88 84 GLU A CA 1
ATOM 689 C C . GLU A 1 84 ? 9.250 8.879 -13.824 1.00 83.88 84 GLU A C 1
ATOM 691 O O . GLU A 1 84 ? 10.032 9.205 -14.722 1.00 83.88 84 GLU A O 1
ATOM 696 N N . ASP A 1 85 ? 9.624 8.805 -12.548 1.00 84.12 85 ASP A N 1
ATOM 697 C CA . ASP A 1 85 ? 10.973 9.133 -12.090 1.00 84.12 85 ASP A CA 1
ATOM 698 C C . ASP A 1 85 ? 12.022 8.176 -12.679 1.00 84.12 85 ASP A C 1
ATOM 700 O O . ASP A 1 85 ? 13.032 8.612 -13.242 1.00 84.12 85 ASP A O 1
ATOM 704 N N . ALA A 1 86 ? 11.778 6.864 -12.610 1.00 84.31 86 ALA A N 1
ATOM 705 C CA . ALA A 1 86 ? 12.728 5.843 -13.050 1.00 84.31 86 ALA A CA 1
ATOM 706 C C . ALA A 1 86 ? 13.008 5.901 -14.562 1.00 84.31 86 ALA A C 1
ATOM 708 O O . ALA A 1 86 ? 14.156 5.752 -14.987 1.00 84.31 86 ALA A O 1
ATOM 709 N N . VAL A 1 87 ? 11.989 6.144 -15.396 1.00 81.06 87 VAL A N 1
ATOM 710 C CA . VAL A 1 87 ? 12.167 6.203 -16.860 1.00 81.06 87 VAL A CA 1
ATOM 711 C C . VAL A 1 87 ? 12.839 7.494 -17.332 1.00 81.06 87 VAL A C 1
ATOM 713 O O . VAL A 1 87 ? 13.445 7.503 -18.414 1.00 81.06 87 VAL A O 1
ATOM 716 N N . CYS A 1 88 ? 12.763 8.565 -16.535 1.00 81.06 88 CYS A N 1
ATOM 717 C CA . CYS A 1 88 ? 13.397 9.850 -16.825 1.00 81.06 88 CYS A CA 1
ATOM 718 C C . CYS A 1 88 ? 14.900 9.869 -16.498 1.00 81.06 88 CYS A C 1
ATOM 720 O O . CYS A 1 88 ? 15.629 10.694 -17.053 1.00 81.06 88 CYS A O 1
ATOM 722 N N . MET A 1 89 ? 15.397 8.948 -15.665 1.00 81.69 89 MET A N 1
ATOM 723 C CA . MET A 1 89 ? 16.824 8.859 -15.339 1.00 81.69 89 MET A CA 1
ATOM 724 C C . MET A 1 89 ? 17.679 8.454 -16.555 1.00 81.69 89 MET A C 1
ATOM 726 O O . MET A 1 89 ? 17.306 7.602 -17.374 1.00 81.69 89 MET A O 1
ATOM 730 N N . ARG A 1 90 ? 18.856 9.081 -16.686 1.00 84.25 90 ARG A N 1
ATOM 731 C CA . ARG A 1 90 ? 19.881 8.745 -17.687 1.00 84.25 90 ARG A CA 1
ATOM 732 C C . ARG A 1 90 ? 21.271 8.718 -17.024 1.00 84.25 90 ARG A C 1
ATOM 734 O O . ARG A 1 90 ? 21.719 9.774 -16.581 1.00 84.25 90 ARG A O 1
ATOM 741 N N . PRO A 1 91 ? 21.965 7.558 -16.985 1.00 83.19 91 PRO A N 1
ATOM 742 C CA . PRO A 1 91 ? 21.514 6.238 -17.454 1.00 83.19 91 PRO A CA 1
ATOM 743 C C . PRO A 1 91 ? 20.287 5.725 -16.675 1.00 83.19 91 PRO A C 1
ATOM 745 O O . PRO A 1 91 ? 19.930 6.288 -15.644 1.00 83.19 91 PRO A O 1
ATOM 748 N N . LEU A 1 92 ? 19.611 4.695 -17.201 1.00 82.50 92 LEU A N 1
ATOM 749 C CA . LEU A 1 92 ? 18.507 4.039 -16.485 1.00 82.50 92 LEU A CA 1
ATOM 750 C C . LEU A 1 92 ? 18.994 3.507 -15.124 1.00 82.50 92 LEU A C 1
ATOM 752 O O . LEU A 1 92 ? 20.159 3.106 -15.033 1.00 82.50 92 LEU A O 1
ATOM 756 N N . PRO A 1 93 ? 18.127 3.474 -14.096 1.00 85.94 93 PRO A N 1
ATOM 757 C CA . PRO A 1 93 ? 18.519 3.009 -12.776 1.00 85.94 93 PRO A CA 1
ATOM 758 C C . PRO A 1 93 ? 18.871 1.522 -12.816 1.00 85.94 93 PRO A C 1
ATOM 760 O O . PRO A 1 93 ? 18.234 0.718 -13.501 1.00 85.94 93 PRO A O 1
ATOM 763 N N . THR A 1 94 ? 19.880 1.145 -12.040 1.00 88.38 94 THR A N 1
ATOM 764 C CA . THR A 1 94 ? 20.154 -0.256 -11.717 1.00 88.38 94 THR A CA 1
ATOM 765 C C . THR A 1 94 ? 18.996 -0.850 -10.910 1.00 88.38 94 THR A C 1
ATOM 767 O O . THR A 1 94 ? 18.244 -0.130 -10.253 1.00 88.38 94 THR A O 1
ATOM 770 N N . THR A 1 95 ? 18.870 -2.179 -10.879 1.00 85.50 95 THR A N 1
ATOM 771 C CA . THR A 1 95 ? 17.837 -2.867 -10.081 1.00 85.50 95 THR A CA 1
ATOM 772 C C . THR A 1 95 ? 17.872 -2.455 -8.604 1.00 85.50 95 THR A C 1
ATOM 774 O O . THR A 1 95 ? 16.829 -2.290 -7.974 1.00 85.50 95 THR A O 1
ATOM 777 N N . THR A 1 96 ? 19.064 -2.244 -8.039 1.00 88.56 96 THR A N 1
ATOM 778 C CA . THR A 1 96 ? 19.229 -1.795 -6.648 1.00 88.56 96 THR A CA 1
ATOM 779 C C . THR A 1 96 ? 18.676 -0.385 -6.436 1.00 88.56 96 THR A C 1
ATOM 781 O O . THR A 1 96 ? 17.963 -0.148 -5.461 1.00 88.56 96 THR A O 1
ATOM 784 N N . GLU A 1 97 ? 18.962 0.544 -7.350 1.00 88.31 97 GLU A N 1
ATOM 785 C CA . GLU A 1 97 ? 18.435 1.914 -7.301 1.00 88.31 97 GLU A CA 1
ATOM 786 C C . GLU A 1 97 ? 16.918 1.926 -7.491 1.00 88.31 97 GLU A C 1
ATOM 788 O O . GLU A 1 97 ? 16.213 2.558 -6.708 1.00 88.31 97 GLU A O 1
ATOM 793 N N . ALA A 1 98 ? 16.402 1.151 -8.449 1.00 86.88 98 ALA A N 1
ATOM 794 C CA . ALA A 1 98 ? 14.969 1.009 -8.683 1.00 86.88 98 ALA A CA 1
ATOM 795 C C . ALA A 1 98 ? 14.237 0.479 -7.438 1.00 86.88 98 ALA A C 1
ATOM 797 O O . ALA A 1 98 ? 13.202 1.022 -7.056 1.00 86.88 98 ALA A O 1
ATOM 798 N N .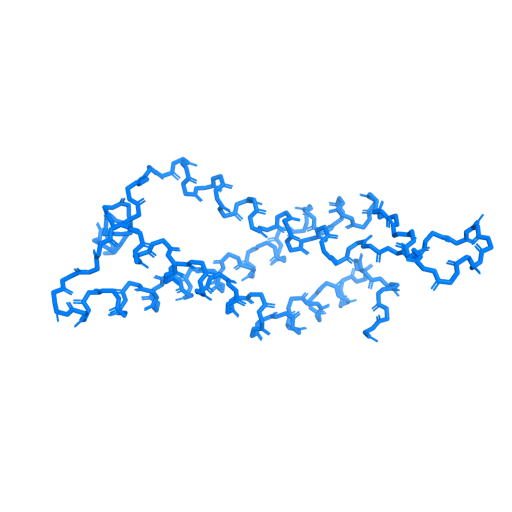 ARG A 1 99 ? 14.801 -0.516 -6.737 1.00 85.50 99 ARG A N 1
ATOM 799 C CA . ARG A 1 99 ? 14.246 -1.028 -5.469 1.00 85.50 99 ARG A CA 1
ATOM 800 C C . ARG A 1 99 ? 14.258 0.023 -4.355 1.00 85.50 99 ARG A C 1
ATOM 802 O O . ARG A 1 99 ? 13.322 0.069 -3.555 1.00 85.50 99 ARG A O 1
ATOM 809 N N . LEU A 1 100 ? 15.286 0.871 -4.292 1.00 88.00 100 LEU A N 1
ATOM 810 C CA . LEU A 1 100 ? 15.345 1.966 -3.321 1.00 88.00 100 LEU A CA 1
ATOM 811 C C . LEU A 1 100 ? 14.302 3.049 -3.627 1.00 88.00 100 LEU A C 1
ATOM 813 O O . LEU A 1 100 ? 13.606 3.495 -2.716 1.00 88.00 100 LEU A O 1
ATOM 817 N N . MET A 1 101 ? 14.168 3.439 -4.896 1.00 89.00 101 MET A N 1
ATOM 818 C CA . MET A 1 101 ? 13.150 4.391 -5.349 1.00 89.00 101 MET A CA 1
ATOM 819 C C . MET A 1 101 ? 11.746 3.869 -5.049 1.00 89.00 101 MET A C 1
ATOM 821 O O . MET A 1 101 ? 10.959 4.563 -4.414 1.00 89.00 101 MET A O 1
ATOM 825 N N . TYR A 1 102 ? 11.481 2.610 -5.391 1.00 87.75 102 TYR A N 1
ATOM 826 C CA . TYR A 1 102 ? 10.239 1.924 -5.058 1.00 87.75 102 TYR A CA 1
ATOM 827 C C . TYR A 1 102 ? 9.938 1.979 -3.553 1.00 87.75 102 TYR A C 1
ATOM 829 O O . TYR A 1 102 ? 8.855 2.400 -3.150 1.00 87.75 102 TYR A O 1
ATOM 837 N N . LYS A 1 103 ? 10.913 1.644 -2.695 1.00 85.75 103 LYS A N 1
ATOM 838 C CA . LYS A 1 103 ? 10.742 1.720 -1.234 1.00 85.75 103 LYS A CA 1
ATOM 839 C C . LYS A 1 103 ? 10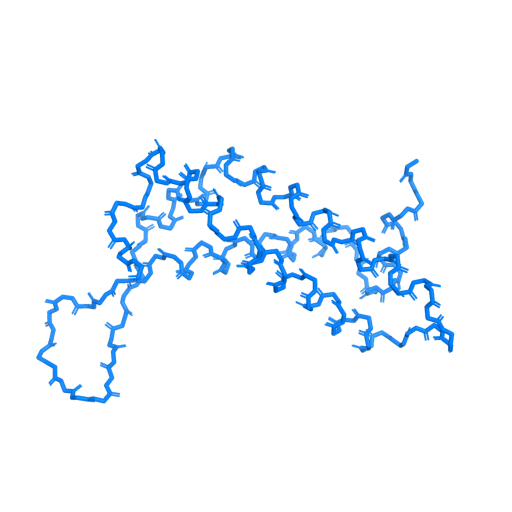.388 3.137 -0.768 1.00 85.75 103 LYS A C 1
ATOM 841 O O . LYS A 1 103 ? 9.562 3.296 0.130 1.00 85.75 103 LYS A O 1
ATOM 846 N N . ASN A 1 104 ? 11.001 4.160 -1.361 1.00 86.00 104 ASN A N 1
ATOM 847 C CA . ASN A 1 104 ? 10.686 5.552 -1.046 1.00 86.00 104 ASN A CA 1
ATOM 848 C C . ASN A 1 104 ? 9.256 5.917 -1.460 1.00 86.00 104 ASN A C 1
ATOM 850 O O . ASN A 1 104 ? 8.558 6.557 -0.676 1.00 86.00 104 ASN A O 1
ATOM 854 N N . SER A 1 105 ? 8.787 5.449 -2.617 1.00 86.44 105 SER A N 1
ATOM 855 C CA . SER A 1 105 ? 7.397 5.632 -3.045 1.00 86.44 105 SER A CA 1
ATOM 856 C C . SER A 1 105 ? 6.406 4.965 -2.089 1.00 86.44 105 SER A C 1
ATOM 858 O O . SER A 1 105 ? 5.424 5.591 -1.706 1.00 86.44 105 SER A O 1
ATOM 860 N N . ILE A 1 106 ? 6.692 3.760 -1.583 1.00 83.81 106 ILE A N 1
ATOM 861 C CA . ILE A 1 106 ? 5.839 3.122 -0.561 1.00 83.81 106 ILE A CA 1
ATOM 862 C C . ILE A 1 106 ? 5.837 3.912 0.754 1.00 83.81 106 ILE A C 1
ATOM 864 O O . ILE A 1 106 ? 4.786 4.131 1.360 1.00 83.81 106 ILE A O 1
ATOM 868 N N . ASN A 1 107 ? 6.998 4.404 1.189 1.00 83.00 107 ASN A N 1
ATOM 869 C CA . ASN A 1 107 ? 7.070 5.269 2.367 1.00 83.00 107 ASN A CA 1
ATOM 870 C C . ASN A 1 107 ? 6.255 6.558 2.181 1.00 83.00 107 ASN A C 1
ATOM 872 O O . ASN A 1 107 ? 5.667 7.048 3.145 1.00 83.00 107 ASN A O 1
ATOM 876 N N . ASN A 1 108 ? 6.186 7.091 0.960 1.00 80.19 108 ASN A N 1
ATOM 877 C CA . ASN A 1 108 ? 5.351 8.243 0.637 1.00 80.19 108 ASN A CA 1
ATOM 878 C C . ASN A 1 108 ? 3.863 7.913 0.770 1.00 80.19 108 ASN A C 1
ATOM 880 O O . ASN A 1 108 ? 3.143 8.711 1.370 1.00 80.19 108 ASN A O 1
ATOM 884 N N . VAL A 1 109 ? 3.420 6.718 0.354 1.00 80.62 109 VAL A N 1
ATOM 885 C CA . VAL A 1 109 ? 2.042 6.249 0.601 1.00 80.62 109 VAL A CA 1
ATOM 886 C C . VAL A 1 109 ? 1.724 6.313 2.096 1.00 80.62 109 VAL A C 1
ATOM 888 O O . VAL A 1 109 ? 0.744 6.924 2.527 1.00 80.62 109 VAL A O 1
ATOM 891 N N . HIS A 1 110 ? 2.612 5.734 2.909 1.00 80.19 110 HIS A N 1
ATOM 892 C CA . HIS A 1 110 ? 2.467 5.691 4.363 1.00 80.19 110 HIS A CA 1
ATOM 893 C C . HIS A 1 110 ? 2.612 7.050 5.039 1.00 80.19 110 HIS A C 1
ATOM 895 O O . HIS A 1 110 ? 2.203 7.177 6.187 1.00 80.19 110 HIS A O 1
ATOM 901 N N . ARG A 1 111 ? 3.222 8.047 4.395 1.00 80.00 111 ARG A N 1
ATOM 902 C CA . ARG A 1 111 ? 3.455 9.371 4.977 1.00 80.00 111 ARG A CA 1
ATOM 903 C C . ARG A 1 111 ? 2.360 10.355 4.594 1.00 80.00 111 ARG A C 1
ATOM 905 O O . ARG A 1 111 ? 1.841 11.040 5.471 1.00 80.00 111 ARG A O 1
ATOM 912 N N . PHE A 1 112 ? 2.023 10.436 3.311 1.00 82.50 112 PHE A N 1
ATOM 913 C CA . PHE A 1 112 ? 1.106 11.445 2.786 1.00 82.50 112 PHE A CA 1
ATOM 914 C C . PHE A 1 112 ? -0.354 11.076 3.016 1.00 82.50 112 PHE A C 1
ATOM 916 O O . PHE A 1 112 ? -1.134 11.933 3.420 1.00 82.50 112 PHE A O 1
ATOM 923 N N . TYR A 1 113 ? -0.702 9.796 2.886 1.00 80.19 113 TYR A N 1
ATOM 924 C CA . TYR A 1 113 ? -2.094 9.348 2.998 1.00 80.19 113 TYR A CA 1
ATOM 925 C C . TYR A 1 113 ? -2.422 8.725 4.356 1.00 80.19 113 TYR A C 1
ATOM 927 O O . TYR A 1 113 ? -3.533 8.248 4.576 1.00 80.19 113 TYR A O 1
ATOM 935 N N . ASN A 1 114 ? -1.482 8.752 5.309 1.00 82.75 114 ASN A N 1
ATOM 936 C CA . ASN A 1 114 ? -1.691 8.217 6.656 1.00 82.75 114 ASN A CA 1
ATOM 937 C C . ASN A 1 114 ? -2.901 8.839 7.349 1.00 82.75 114 ASN A C 1
ATOM 939 O O . ASN A 1 114 ? -3.690 8.141 7.980 1.00 82.75 114 ASN A O 1
ATOM 943 N N . THR A 1 115 ? -3.016 10.164 7.263 1.00 82.94 115 THR A N 1
ATOM 944 C CA . THR A 1 115 ? -4.083 10.915 7.923 1.00 82.94 115 THR A CA 1
ATOM 945 C C . THR A 1 115 ? -5.440 10.521 7.356 1.00 82.94 115 THR A C 1
ATOM 947 O O . THR A 1 115 ? -6.373 10.288 8.124 1.00 82.94 115 THR A O 1
ATOM 950 N N . ASP A 1 116 ? -5.535 10.355 6.041 1.00 83.50 116 ASP A N 1
ATOM 951 C CA . ASP A 1 116 ? -6.779 10.010 5.355 1.00 83.50 116 ASP A CA 1
ATOM 952 C C . ASP A 1 116 ? -7.170 8.546 5.581 1.00 83.50 116 ASP A C 1
ATOM 954 O O . ASP A 1 116 ? -8.335 8.251 5.869 1.00 83.50 116 ASP A O 1
ATOM 958 N N . LEU A 1 117 ? -6.195 7.631 5.563 1.00 84.06 117 LEU A N 1
ATOM 959 C CA . LEU A 1 117 ? -6.384 6.227 5.937 1.00 84.06 117 LEU A CA 1
ATOM 960 C C . LEU A 1 117 ? -6.892 6.099 7.380 1.00 84.06 117 LEU A C 1
ATOM 962 O O . LEU A 1 117 ? -7.883 5.415 7.640 1.00 84.06 117 LEU A O 1
ATOM 966 N N . MET A 1 118 ? -6.266 6.809 8.324 1.00 83.94 118 MET A N 1
ATOM 967 C CA . MET A 1 118 ? -6.685 6.809 9.729 1.00 83.94 118 MET A CA 1
ATOM 968 C C . MET A 1 118 ? -8.047 7.473 9.928 1.00 83.94 118 MET A C 1
ATOM 970 O O . MET A 1 118 ? -8.841 7.011 10.745 1.00 83.94 118 MET A O 1
ATOM 974 N N . THR A 1 119 ? -8.343 8.537 9.184 1.00 83.38 119 THR A N 1
ATOM 975 C CA . THR A 1 119 ? -9.655 9.199 9.211 1.00 83.38 119 THR A CA 1
ATOM 976 C C . THR A 1 119 ? -10.738 8.249 8.711 1.00 83.38 119 THR A C 1
ATOM 978 O O . THR A 1 119 ? -11.772 8.095 9.359 1.00 83.38 119 THR A O 1
ATOM 981 N N . THR A 1 120 ? -10.471 7.531 7.619 1.00 82.94 120 THR A N 1
ATOM 982 C CA . THR A 1 120 ? -11.364 6.500 7.079 1.00 82.94 120 THR A CA 1
ATOM 983 C C . THR A 1 120 ? -11.604 5.385 8.098 1.00 82.94 120 THR A C 1
ATOM 985 O O . THR A 1 120 ? -12.756 5.034 8.356 1.00 82.94 120 THR A O 1
ATOM 988 N N . ALA A 1 121 ? -10.549 4.876 8.742 1.00 84.06 121 ALA A N 1
ATOM 989 C CA . ALA A 1 121 ? -10.666 3.853 9.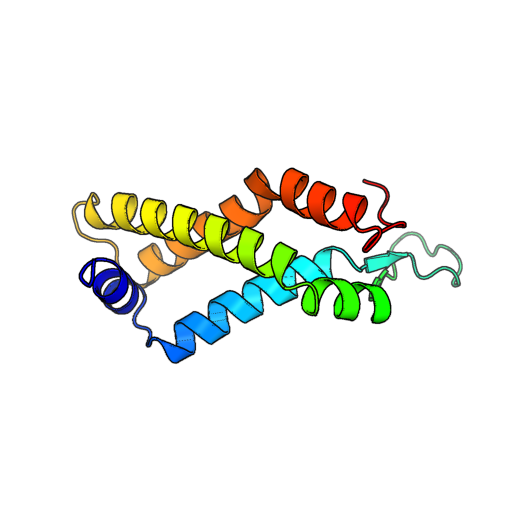781 1.00 84.06 121 ALA A CA 1
ATOM 990 C C . ALA A 1 121 ? -11.461 4.342 11.011 1.00 84.06 121 ALA A C 1
ATOM 992 O O . ALA A 1 121 ? -12.317 3.623 11.528 1.00 84.06 121 ALA A O 1
ATOM 993 N N . ARG A 1 122 ? -11.232 5.584 11.462 1.00 81.25 122 ARG A N 1
ATOM 994 C CA . ARG A 1 122 ? -11.926 6.192 12.615 1.00 81.25 122 ARG A CA 1
ATOM 995 C C . ARG A 1 122 ? -13.397 6.480 12.345 1.00 81.25 122 ARG A C 1
ATOM 997 O O . ARG A 1 122 ? -14.223 6.209 13.209 1.00 81.25 122 ARG A O 1
ATOM 1004 N N . ASN A 1 123 ? -13.744 6.956 11.149 1.00 82.00 123 ASN A N 1
ATOM 1005 C CA . ASN A 1 123 ? -15.142 7.164 10.751 1.00 82.00 123 ASN A CA 1
ATOM 1006 C C . ASN A 1 123 ? -15.951 5.860 10.800 1.00 82.00 123 ASN A C 1
ATOM 1008 O O . ASN A 1 123 ? -17.156 5.880 11.045 1.00 82.00 123 ASN A O 1
ATOM 1012 N N . LYS A 1 124 ? -15.275 4.724 10.616 1.00 76.75 124 LYS A N 1
ATOM 1013 C CA . LYS A 1 124 ? -15.839 3.379 10.750 1.00 76.75 124 LYS A CA 1
ATOM 1014 C C . LYS A 1 124 ? -15.665 2.761 12.140 1.00 76.75 124 LYS A C 1
ATOM 1016 O O . LYS A 1 124 ? -16.079 1.625 12.336 1.00 76.75 124 LYS A O 1
ATOM 1021 N N . LYS A 1 125 ? -15.075 3.497 13.090 1.00 78.44 125 LYS A N 1
ATOM 1022 C CA . LYS A 1 125 ? -14.793 3.062 14.469 1.00 78.44 125 LYS A CA 1
ATOM 1023 C C . LYS A 1 125 ? -13.903 1.818 14.569 1.00 78.44 125 LYS A C 1
ATOM 1025 O O . LYS A 1 125 ? -14.021 1.037 15.502 1.00 78.44 125 LYS A O 1
ATOM 1030 N N . ILE A 1 126 ? -12.995 1.637 13.611 1.00 78.12 126 ILE A N 1
ATOM 1031 C CA . ILE A 1 126 ? -12.113 0.459 13.562 1.00 78.12 126 ILE A CA 1
ATOM 1032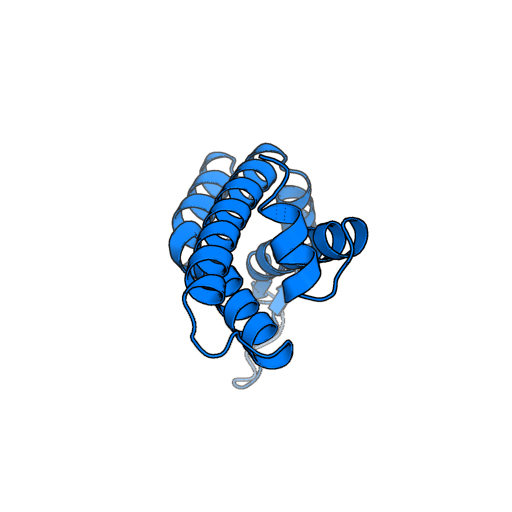 C C . ILE A 1 126 ? -10.922 0.602 14.523 1.00 78.12 126 ILE A C 1
ATOM 1034 O O . ILE A 1 126 ? -10.337 -0.391 14.930 1.00 78.12 126 ILE A O 1
ATOM 1038 N N . ASN A 1 127 ? -10.545 1.833 14.885 1.00 70.44 127 ASN A N 1
ATOM 1039 C CA . ASN A 1 127 ? -9.361 2.094 15.704 1.00 70.44 127 ASN A CA 1
ATOM 1040 C C . ASN A 1 127 ? -9.618 3.211 16.732 1.00 70.44 127 ASN A C 1
ATOM 1042 O O . ASN A 1 127 ? -9.094 4.324 16.626 1.00 70.44 127 ASN A O 1
ATOM 1046 N N . GLU A 1 128 ? -10.493 2.935 17.701 1.00 61.22 128 GLU A N 1
ATOM 1047 C CA . GLU A 1 128 ? -10.956 3.913 18.699 1.00 61.22 128 GLU A CA 1
ATOM 1048 C C . GLU A 1 128 ? -9.878 4.317 19.730 1.00 61.22 128 GLU A C 1
ATOM 1050 O O . GLU A 1 128 ? -10.104 5.229 20.528 1.00 61.22 128 GLU A O 1
ATOM 1055 N N . HIS A 1 129 ? -8.704 3.670 19.743 1.00 53.66 129 HIS A N 1
ATOM 1056 C CA . HIS A 1 129 ? -7.774 3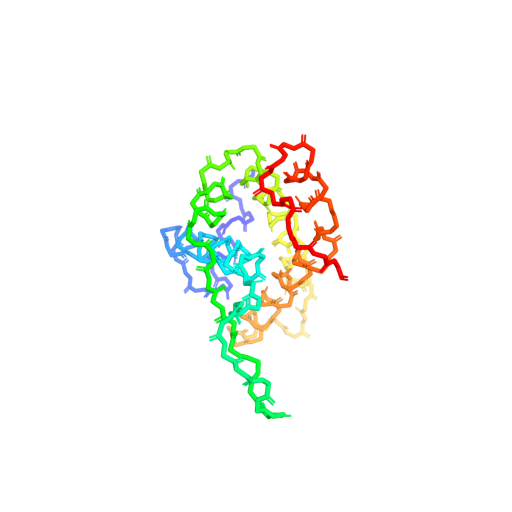.741 20.882 1.00 53.66 129 HIS A CA 1
ATOM 1057 C C . HIS A 1 129 ? -6.347 4.209 20.569 1.00 53.66 129 HIS A C 1
ATOM 1059 O O . HIS A 1 129 ? -5.590 4.485 21.503 1.00 53.66 129 HIS A O 1
ATOM 1065 N N . VAL A 1 130 ? -5.977 4.411 19.301 1.00 49.44 130 VAL A N 1
ATOM 1066 C CA . VAL A 1 130 ? -4.674 5.009 18.969 1.00 49.44 130 VAL A CA 1
ATOM 1067 C C . VAL A 1 130 ? -4.745 6.528 19.102 1.00 49.44 130 VAL A C 1
ATOM 1069 O O . VAL A 1 130 ? -5.166 7.251 18.188 1.00 49.44 130 VAL A O 1
ATOM 1072 N N . LYS A 1 131 ? -4.346 7.009 20.285 1.00 44.41 131 LYS A N 1
ATOM 1073 C CA . LYS A 1 131 ? -4.007 8.416 20.524 1.00 44.41 131 LYS A CA 1
ATOM 1074 C C . LYS A 1 131 ? -2.777 8.753 19.673 1.00 44.41 131 LYS A C 1
ATOM 1076 O O . LYS A 1 131 ? -1.772 8.055 19.773 1.00 44.41 131 LYS A O 1
ATOM 1081 N N . ASN A 1 132 ? -2.922 9.761 18.807 1.00 45.34 132 ASN A N 1
ATOM 1082 C CA . ASN A 1 132 ? -1.833 10.325 18.001 1.00 45.34 132 ASN A CA 1
ATOM 1083 C C . ASN A 1 132 ? -0.676 10.799 18.883 1.00 45.34 132 ASN A C 1
ATOM 1085 O O . ASN A 1 132 ? -0.977 11.390 19.947 1.00 45.34 132 ASN A O 1
#

Mean predicted aligned error: 8.47 Å